Protein AF-A0A2S1P866-F1 (afdb_monomer)

Sequence (127 aa):
LERNGVFAKYNVKILGTPIESIIQTEDRKIFADRISEINEKVAPSAAVYSVQEALEAAEKLGYPVMTRAAFSLGGLGSGFANTKEELKMLAQQALAHSSQLIIDKSLQGWKEVEYEVVRDAYDNCIT

Solvent-accessible surface area (backbone atoms only — not comparable to full-atom values): 7624 Å² total; per-residue (Å²): 94,69,95,74,46,45,35,71,76,69,72,55,80,89,75,81,83,51,69,65,58,52,51,37,66,69,38,66,67,51,29,51,53,58,39,46,74,76,74,47,86,72,76,63,64,44,82,29,74,45,58,66,49,46,54,58,46,41,67,74,62,36,71,44,27,32,37,37,25,51,99,52,73,93,58,54,51,39,50,78,18,75,46,71,68,52,39,48,55,48,40,54,58,16,55,74,79,20,83,35,38,36,43,31,45,52,66,84,90,60,88,86,86,86,81,70,74,52,72,55,100,83,72,50,74,53,110

pLDDT: mean 91.46, std 6.92, range [66.38, 97.88]

Organism: NCBI:txid2174973

Foldseek 3Di:
DVVVCVCVVVVNDDPDDDPVVVCCCQDPVSVQVVCVVVPHDDFDKDKDQDLVVQLVRCVVLDDFKWKAARPDPDQQLIDTDRDSVRSSVSRVRSNVPHRIMMIGRDPPPDDDDDDDWDADPVGDIDD

InterPro domains:
  IPR005479 Carbamoyl phosphate synthase, ATP-binding domain [PF02786] (27-127)
  IPR005483 Carbamoyl phosphate synthase, CPSase domain [PR00098] (67-79)
  IPR005483 Carbamoyl phosphate synthase, CPSase domain [PR00098] (101-120)
  IPR011761 ATP-grasp fold [PS50975] (32-120)

Secondary structure (DSSP, 8-state):
-GGGTHHHHTTPPP-SS-HHHHHHHHSHHHHHHHHHHTT-----EEEESSHHHHHHHHHHH-SSEEEEETT-STTTT-EEESSHHHHHHHHHHHHTT-S-EEEEE--TTSPP-----EE-TTS-EE-

Nearest PDB structures (foldseek):
  5dou-assembly1_A  TM=9.520E-01  e=8.733E-13  Homo sapiens
  5dou-assembly2_C  TM=9.499E-01  e=2.432E-12  Homo sapiens
  5dou-assembly2_D  TM=9.516E-01  e=4.614E-12  Homo sapiens
  5dou-assembly1_B  TM=9.499E-01  e=5.244E-12  Homo sapiens
  8evy-assembly1_B  TM=8.080E-01  e=7.311E-06  Pseudomonas aeruginosa PAO1

Radius of gyration: 17.53 Å; Cα contacts (8 Å, |Δi|>4): 173; chains: 1; bounding box: 38×34×48 Å

Structure (mmCIF, N/CA/C/O backbone):
data_AF-A0A2S1P866-F1
#
_entry.id   AF-A0A2S1P866-F1
#
loop_
_atom_site.group_PDB
_atom_site.id
_atom_site.type_symbol
_atom_site.label_atom_id
_atom_site.label_alt_id
_atom_site.label_comp_id
_atom_site.label_asym_id
_atom_site.label_entity_id
_atom_site.label_seq_id
_atom_site.pdbx_PDB_ins_code
_atom_site.Cartn_x
_atom_site.Cartn_y
_atom_site.Cartn_z
_atom_site.occupancy
_atom_site.B_iso_or_equiv
_atom_site.auth_seq_id
_atom_site.auth_comp_id
_atom_site.auth_asym_id
_atom_site.auth_atom_id
_atom_site.pdbx_PDB_model_num
ATOM 1 N N . LEU A 1 1 ? 2.331 11.074 -18.251 1.00 86.25 1 LEU A N 1
ATOM 2 C CA . LEU A 1 1 ? 3.049 10.924 -19.540 1.00 86.25 1 LEU A CA 1
ATOM 3 C C . LEU A 1 1 ? 2.618 9.652 -20.253 1.00 86.25 1 LEU A C 1
ATOM 5 O O . LEU A 1 1 ? 2.048 9.771 -21.330 1.00 86.25 1 LEU A O 1
ATOM 9 N N . GLU A 1 2 ? 2.776 8.484 -19.622 1.00 90.44 2 GLU A N 1
ATOM 10 C CA . GLU A 1 2 ? 2.322 7.200 -20.185 1.00 90.44 2 GLU A CA 1
ATOM 11 C C . GLU A 1 2 ? 0.827 7.175 -20.523 1.00 90.44 2 GLU A C 1
ATOM 13 O O . GLU A 1 2 ? 0.467 6.966 -21.673 1.00 90.44 2 GLU A O 1
ATOM 18 N N . ARG A 1 3 ? -0.047 7.525 -19.565 1.00 88.69 3 ARG A N 1
ATOM 19 C CA . ARG A 1 3 ? -1.508 7.600 -19.785 1.00 88.69 3 ARG A CA 1
ATOM 20 C C . ARG A 1 3 ? -1.919 8.515 -20.946 1.00 88.69 3 ARG A C 1
ATOM 22 O O . ARG A 1 3 ? -2.964 8.310 -21.544 1.00 88.69 3 ARG A O 1
ATOM 29 N N . ASN A 1 4 ? -1.091 9.510 -21.268 1.00 94.12 4 ASN A N 1
ATOM 30 C CA . ASN A 1 4 ? -1.342 10.460 -22.353 1.00 94.12 4 ASN A CA 1
ATOM 31 C C . ASN A 1 4 ? -0.665 10.033 -23.673 1.00 94.12 4 ASN A C 1
ATOM 33 O O . ASN A 1 4 ? -0.601 10.831 -24.606 1.00 94.12 4 ASN A O 1
ATOM 37 N N . GLY A 1 5 ? -0.088 8.827 -23.740 1.00 93.25 5 GLY A N 1
ATOM 38 C CA . GLY A 1 5 ? 0.605 8.287 -24.914 1.00 93.25 5 GLY A CA 1
ATOM 39 C C . GLY A 1 5 ? 1.892 9.026 -25.292 1.00 93.25 5 GLY A C 1
ATOM 40 O O . GLY A 1 5 ? 2.398 8.863 -26.400 1.00 93.25 5 GLY A O 1
ATOM 41 N N . VAL A 1 6 ? 2.427 9.869 -24.401 1.00 96.69 6 VAL A N 1
ATOM 42 C CA . VAL A 1 6 ? 3.540 10.773 -24.731 1.00 96.69 6 VAL A CA 1
ATOM 43 C C . VAL A 1 6 ? 4.821 9.989 -25.008 1.00 96.69 6 VAL A C 1
ATOM 45 O O . VAL A 1 6 ? 5.516 10.293 -25.972 1.00 96.69 6 VAL A O 1
ATOM 48 N N . PHE A 1 7 ? 5.126 8.957 -24.217 1.00 94.94 7 PHE A N 1
ATOM 49 C CA . PHE A 1 7 ? 6.347 8.172 -24.414 1.00 94.94 7 PHE A CA 1
ATOM 50 C C . PHE A 1 7 ? 6.350 7.447 -25.762 1.00 94.94 7 PHE A C 1
ATOM 52 O O . PHE A 1 7 ? 7.322 7.564 -26.506 1.00 94.94 7 PHE A O 1
ATOM 59 N N . ALA A 1 8 ? 5.230 6.820 -26.135 1.00 94.00 8 ALA A N 1
ATOM 60 C CA . ALA A 1 8 ? 5.061 6.209 -27.451 1.00 94.00 8 ALA A CA 1
ATOM 61 C C . ALA A 1 8 ? 5.171 7.244 -28.585 1.00 94.00 8 ALA A C 1
ATOM 63 O O . ALA A 1 8 ? 5.900 7.029 -29.551 1.00 94.00 8 ALA A O 1
ATOM 64 N N . LYS A 1 9 ? 4.510 8.402 -28.443 1.00 97.12 9 LYS A N 1
ATOM 65 C CA . LYS A 1 9 ? 4.530 9.482 -29.443 1.00 97.12 9 LYS A CA 1
ATOM 66 C C . LYS A 1 9 ? 5.943 9.989 -29.754 1.00 97.12 9 LYS A C 1
ATOM 68 O O . LYS A 1 9 ? 6.223 10.318 -30.902 1.00 97.12 9 LYS A O 1
ATOM 73 N N . TYR A 1 10 ? 6.807 10.081 -28.744 1.00 97.31 10 TYR A N 1
ATOM 74 C CA . TYR A 1 10 ? 8.175 10.592 -28.887 1.00 97.31 10 TYR A CA 1
ATOM 75 C C . TYR A 1 10 ? 9.243 9.488 -28.909 1.00 97.31 10 TYR A C 1
ATOM 77 O O . TYR A 1 10 ? 10.429 9.796 -28.829 1.00 97.31 10 TYR A O 1
ATOM 85 N N . ASN A 1 11 ? 8.839 8.218 -29.029 1.00 95.56 11 ASN A N 1
ATOM 86 C CA . ASN A 1 11 ? 9.730 7.054 -29.021 1.00 95.56 11 ASN A CA 1
ATOM 87 C C . ASN A 1 11 ? 10.703 7.039 -27.822 1.00 95.56 11 ASN A C 1
ATOM 89 O O . ASN A 1 11 ? 11.891 6.739 -27.950 1.00 95.56 11 ASN A O 1
ATOM 93 N N . VAL A 1 12 ? 10.198 7.406 -26.643 1.00 96.94 12 VAL A N 1
ATOM 94 C CA . VAL A 1 12 ? 10.965 7.429 -25.395 1.00 96.94 12 VAL A CA 1
ATOM 95 C C . VAL A 1 12 ? 10.837 6.076 -24.714 1.00 96.94 12 VAL A C 1
ATOM 97 O O . VAL A 1 12 ? 9.736 5.642 -24.377 1.00 96.94 12 VAL A O 1
ATOM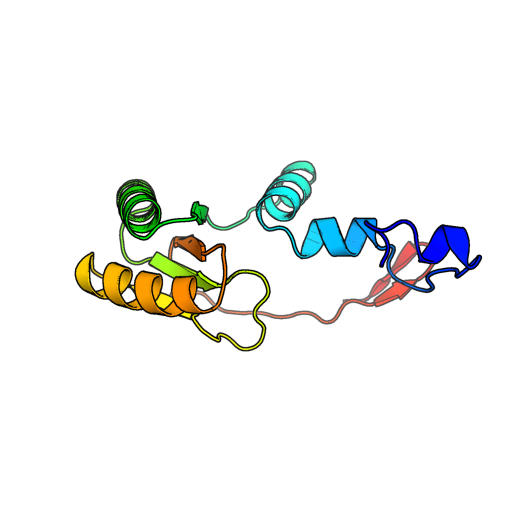 100 N N . LYS A 1 13 ? 11.975 5.423 -24.473 1.00 94.31 13 LYS A N 1
ATOM 101 C CA . LYS A 1 13 ? 12.035 4.160 -23.737 1.00 94.31 13 LYS A CA 1
ATOM 102 C C . LYS A 1 13 ? 12.256 4.415 -22.248 1.00 94.31 13 LYS A C 1
ATOM 104 O O . LYS A 1 13 ? 13.152 5.167 -21.872 1.00 94.31 13 LYS A O 1
ATOM 109 N N . ILE A 1 14 ? 11.475 3.739 -21.411 1.00 93.69 14 ILE A N 1
ATOM 110 C CA . ILE A 1 14 ? 11.692 3.698 -19.962 1.00 93.69 14 ILE A CA 1
ATOM 111 C C . ILE A 1 14 ? 12.769 2.660 -19.649 1.00 93.69 14 ILE A C 1
ATOM 113 O O . ILE A 1 14 ? 12.732 1.543 -20.169 1.00 93.69 14 ILE A O 1
ATOM 117 N N . LEU A 1 15 ? 13.739 3.047 -18.823 1.00 95.50 15 LEU A N 1
ATOM 118 C CA . LEU A 1 15 ? 14.812 2.181 -18.338 1.00 95.50 15 LEU A CA 1
ATOM 119 C C . LEU A 1 15 ? 14.590 1.881 -16.852 1.00 95.50 15 LEU A C 1
ATOM 121 O O . LEU A 1 15 ? 14.111 2.743 -16.119 1.00 95.50 15 LEU A O 1
ATOM 125 N N . GLY A 1 16 ? 14.964 0.678 -16.415 1.00 94.94 16 GLY A N 1
ATOM 126 C CA . GLY A 1 16 ? 14.747 0.216 -15.043 1.00 94.94 16 GLY A CA 1
ATOM 127 C C . GLY A 1 16 ? 13.355 -0.383 -14.841 1.00 94.94 16 GLY A C 1
ATOM 128 O O . GLY A 1 16 ? 12.858 -1.104 -15.708 1.00 94.94 16 GLY A O 1
ATOM 129 N N . THR A 1 17 ? 12.742 -0.102 -13.690 1.00 95.06 17 THR A N 1
ATOM 130 C CA . THR A 1 17 ? 11.433 -0.641 -13.302 1.00 95.06 17 THR A CA 1
ATOM 131 C C . THR A 1 17 ? 10.340 -0.224 -14.299 1.00 95.06 17 THR A C 1
ATOM 133 O O . THR A 1 17 ? 10.155 0.974 -14.534 1.00 95.06 17 THR A O 1
ATOM 136 N N . PRO A 1 18 ? 9.591 -1.176 -14.891 1.00 94.06 18 PRO A N 1
ATOM 137 C CA . PRO A 1 18 ? 8.502 -0.861 -15.810 1.00 94.06 18 PRO A CA 1
ATOM 138 C C . PRO A 1 18 ? 7.418 0.010 -15.162 1.00 94.06 18 PRO A C 1
ATOM 140 O O . PRO A 1 18 ? 7.117 -0.135 -13.978 1.00 94.06 18 PRO A O 1
ATOM 143 N N . ILE A 1 19 ? 6.761 0.864 -15.958 1.00 92.75 19 ILE A N 1
ATOM 144 C CA . ILE A 1 19 ? 5.655 1.716 -15.477 1.00 92.75 19 ILE A CA 1
ATOM 145 C C . ILE A 1 19 ? 4.531 0.878 -14.865 1.00 92.75 19 ILE A C 1
ATOM 147 O O . ILE A 1 19 ? 3.935 1.284 -13.873 1.00 92.75 19 ILE A O 1
ATOM 151 N N . GLU A 1 20 ? 4.252 -0.294 -15.433 1.00 92.00 20 GLU A N 1
ATOM 152 C CA . GLU A 1 20 ? 3.256 -1.205 -14.879 1.00 92.00 20 GLU A CA 1
ATOM 153 C C . GLU A 1 20 ? 3.612 -1.628 -13.450 1.00 92.00 20 GLU A C 1
ATOM 155 O O . GLU A 1 20 ? 2.758 -1.546 -12.574 1.00 92.00 20 GLU A O 1
ATOM 160 N N . SER A 1 21 ? 4.867 -2.004 -13.188 1.00 93.56 21 SER A N 1
ATOM 161 C CA . SER A 1 21 ? 5.323 -2.358 -11.841 1.00 93.56 21 SER A CA 1
ATOM 162 C C . SER A 1 21 ? 5.187 -1.182 -10.875 1.00 93.56 21 SER A C 1
ATOM 164 O O . SER A 1 21 ? 4.716 -1.378 -9.763 1.00 93.56 21 SER A O 1
ATOM 166 N N . ILE A 1 22 ? 5.499 0.042 -11.317 1.00 90.81 22 ILE A N 1
ATOM 167 C CA . ILE A 1 22 ? 5.288 1.261 -10.517 1.00 90.81 22 ILE A CA 1
ATOM 168 C C . ILE A 1 22 ? 3.800 1.432 -10.170 1.00 90.81 22 ILE A C 1
ATOM 170 O O . ILE A 1 22 ? 3.453 1.696 -9.025 1.00 90.81 22 ILE A O 1
ATOM 174 N N . ILE A 1 23 ? 2.896 1.255 -11.139 1.00 87.94 23 ILE A N 1
ATOM 175 C CA . ILE A 1 23 ? 1.447 1.344 -10.896 1.00 87.94 23 ILE A CA 1
ATOM 176 C C . ILE A 1 23 ? 0.996 0.264 -9.907 1.00 87.94 23 ILE A C 1
ATOM 178 O O . ILE A 1 23 ? 0.211 0.555 -9.008 1.00 87.94 23 ILE A O 1
ATOM 182 N N . GLN A 1 24 ? 1.498 -0.963 -10.063 1.00 89.69 24 GLN A N 1
ATOM 183 C CA . GLN A 1 24 ? 1.161 -2.088 -9.194 1.00 89.69 24 GLN A CA 1
ATOM 184 C C . GLN A 1 24 ? 1.626 -1.882 -7.746 1.00 89.69 24 GLN A C 1
ATOM 186 O O . GLN A 1 24 ? 0.978 -2.397 -6.841 1.00 89.69 24 GLN A O 1
ATOM 191 N N . THR A 1 25 ? 2.710 -1.136 -7.508 1.00 88.31 25 THR A N 1
ATOM 192 C CA . THR A 1 25 ? 3.207 -0.848 -6.151 1.00 88.31 25 THR A CA 1
ATOM 193 C C . THR A 1 25 ? 2.590 0.403 -5.523 1.00 88.31 25 THR A C 1
ATOM 195 O O . THR A 1 25 ? 2.397 0.443 -4.306 1.00 88.31 25 THR A O 1
ATOM 198 N N . GLU A 1 26 ? 2.270 1.419 -6.329 1.00 82.06 26 GLU A N 1
ATOM 199 C CA . GLU A 1 26 ? 1.708 2.693 -5.856 1.00 82.06 26 GLU A CA 1
ATOM 200 C C . GLU A 1 26 ? 0.190 2.625 -5.611 1.00 82.06 26 GLU A C 1
ATOM 202 O O . GLU A 1 26 ? -0.317 3.240 -4.670 1.00 82.06 26 GLU A O 1
ATOM 207 N N . ASP A 1 27 ? -0.560 1.863 -6.418 1.00 81.44 27 ASP A N 1
ATOM 208 C CA . ASP A 1 27 ? -1.990 1.646 -6.181 1.00 81.44 27 ASP A CA 1
ATOM 209 C C . ASP A 1 27 ? -2.194 0.580 -5.100 1.00 81.44 27 ASP A C 1
ATOM 211 O O . ASP A 1 27 ? -1.853 -0.589 -5.274 1.00 81.44 27 ASP A O 1
ATOM 215 N N . ARG A 1 28 ? -2.785 0.968 -3.966 1.00 79.00 28 ARG A N 1
ATOM 216 C CA . ARG A 1 28 ? -2.922 0.068 -2.815 1.00 79.00 28 ARG A CA 1
ATOM 217 C C . ARG A 1 28 ? -3.837 -1.125 -3.047 1.00 79.00 28 ARG A C 1
ATOM 219 O O . ARG A 1 28 ? -3.601 -2.160 -2.428 1.00 79.00 28 ARG A O 1
ATOM 226 N N . LYS A 1 29 ? -4.849 -1.002 -3.908 1.00 82.25 29 LYS A N 1
ATOM 227 C CA . LYS A 1 29 ? -5.718 -2.135 -4.224 1.00 82.25 29 LYS A CA 1
ATOM 228 C C . LYS A 1 29 ? -4.949 -3.143 -5.068 1.00 82.25 29 LYS A C 1
ATOM 230 O O . LYS A 1 29 ? -4.894 -4.311 -4.706 1.00 82.25 29 LYS A O 1
ATOM 235 N N . ILE A 1 30 ? -4.292 -2.667 -6.128 1.00 87.56 30 ILE A N 1
ATOM 236 C CA . ILE A 1 30 ? -3.486 -3.531 -7.000 1.00 87.56 30 ILE A CA 1
ATOM 237 C C . ILE A 1 30 ? -2.346 -4.174 -6.204 1.00 87.56 30 ILE A C 1
ATOM 239 O O . ILE A 1 30 ? -2.103 -5.368 -6.345 1.00 87.56 30 ILE A O 1
ATOM 243 N N . PHE A 1 31 ? -1.692 -3.419 -5.321 1.00 87.81 31 PHE A N 1
ATOM 244 C CA . PHE A 1 31 ? -0.649 -3.940 -4.445 1.00 87.81 31 PHE A CA 1
ATOM 245 C C . PHE A 1 31 ? -1.167 -5.068 -3.546 1.00 87.81 31 PHE A C 1
ATOM 247 O O . PHE A 1 31 ? -0.569 -6.139 -3.505 1.00 87.81 31 PHE A O 1
ATOM 254 N N . ALA A 1 32 ? -2.290 -4.856 -2.852 1.00 88.00 32 ALA A N 1
ATOM 255 C CA . ALA A 1 32 ? -2.893 -5.878 -1.999 1.00 88.00 32 A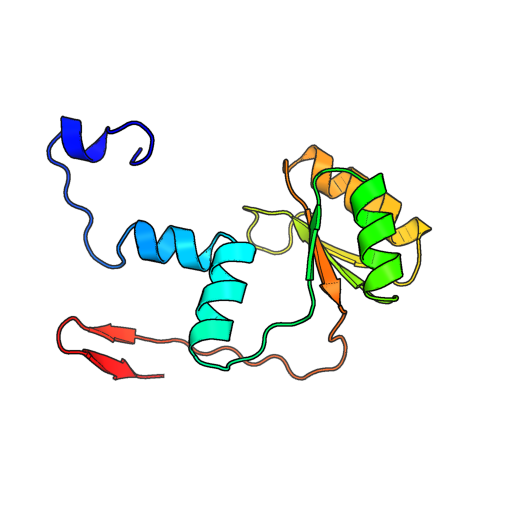LA A CA 1
ATOM 256 C C . ALA A 1 32 ? -3.251 -7.147 -2.790 1.00 88.00 32 ALA A C 1
ATOM 258 O O . ALA A 1 32 ? -2.962 -8.252 -2.328 1.00 88.00 32 ALA A O 1
ATOM 259 N N . ASP A 1 33 ? -3.805 -6.987 -3.996 1.00 90.75 33 ASP A N 1
ATOM 260 C CA . ASP A 1 33 ? -4.138 -8.101 -4.885 1.00 90.75 33 ASP A CA 1
ATOM 261 C C . ASP A 1 33 ? -2.865 -8.874 -5.299 1.00 90.75 33 ASP A C 1
ATOM 263 O O . ASP A 1 33 ? -2.815 -10.096 -5.159 1.00 90.75 33 ASP A O 1
ATOM 267 N N . ARG A 1 34 ? -1.789 -8.176 -5.702 1.00 93.44 34 ARG A N 1
ATOM 268 C CA . ARG A 1 34 ? -0.491 -8.784 -6.073 1.00 93.44 34 ARG A CA 1
ATOM 269 C C . ARG A 1 34 ? 0.188 -9.520 -4.921 1.00 93.44 34 ARG A C 1
ATOM 271 O O . ARG A 1 34 ? 0.756 -10.587 -5.124 1.00 93.44 34 ARG A O 1
ATOM 278 N N . ILE A 1 35 ? 0.127 -8.972 -3.711 1.00 94.38 35 ILE A N 1
ATOM 279 C CA . ILE A 1 35 ? 0.655 -9.629 -2.511 1.00 94.38 35 ILE A CA 1
ATOM 280 C C . ILE A 1 35 ? -0.167 -10.886 -2.178 1.00 94.38 35 ILE A C 1
ATOM 282 O O . ILE A 1 35 ? 0.395 -11.925 -1.829 1.00 94.38 35 ILE A O 1
ATOM 286 N N . SER A 1 36 ? -1.489 -10.841 -2.370 1.00 92.25 36 SER A N 1
ATOM 287 C CA . SER A 1 36 ? -2.345 -12.014 -2.176 1.00 92.25 36 SER A CA 1
ATOM 288 C C . SER A 1 36 ? -2.077 -13.125 -3.197 1.00 92.25 36 SER A C 1
ATOM 290 O O . SER A 1 36 ? -2.217 -14.294 -2.842 1.00 92.25 36 SER A O 1
ATOM 292 N N . GLU A 1 37 ? -1.689 -12.801 -4.437 1.00 95.88 37 GLU A N 1
ATOM 293 C CA . GLU A 1 37 ? -1.340 -13.796 -5.471 1.00 95.88 37 GLU A CA 1
ATOM 294 C C . GLU A 1 37 ? -0.178 -14.706 -5.036 1.00 95.88 37 GLU A C 1
ATOM 296 O O . GLU A 1 37 ? -0.129 -15.874 -5.422 1.00 95.88 37 GLU A O 1
ATOM 301 N N . ILE A 1 38 ? 0.726 -14.197 -4.193 1.00 96.06 38 ILE A N 1
ATOM 302 C CA . ILE A 1 38 ? 1.861 -14.950 -3.638 1.00 96.06 38 ILE A CA 1
ATOM 303 C C . ILE A 1 38 ? 1.599 -15.493 -2.221 1.00 96.06 38 ILE A C 1
ATOM 305 O O . ILE A 1 38 ? 2.510 -16.025 -1.595 1.00 96.06 38 ILE A O 1
ATOM 309 N N . ASN A 1 39 ? 0.353 -15.427 -1.735 1.00 95.25 39 ASN A N 1
ATOM 310 C CA . ASN A 1 39 ? -0.076 -15.840 -0.389 1.00 95.25 39 ASN A CA 1
ATOM 311 C C . ASN A 1 39 ? 0.556 -15.047 0.768 1.00 95.25 39 ASN A C 1
ATOM 313 O O . ASN A 1 39 ? 0.562 -15.515 1.911 1.00 95.25 39 ASN A O 1
ATOM 317 N N . GLU A 1 40 ? 1.051 -13.843 0.491 1.00 95.44 40 GLU A N 1
ATOM 318 C CA . GLU A 1 40 ? 1.542 -12.931 1.516 1.00 95.44 40 GLU A CA 1
ATOM 319 C C . GLU A 1 40 ? 0.408 -12.067 2.075 1.00 95.44 40 GLU A C 1
ATOM 321 O O . GLU A 1 40 ? -0.687 -11.969 1.511 1.00 95.44 40 GLU A O 1
ATOM 326 N N . LYS A 1 41 ? 0.642 -11.465 3.244 1.00 91.31 41 LYS A N 1
ATOM 327 C CA . LYS A 1 41 ? -0.406 -10.764 3.996 1.00 91.31 41 LYS A CA 1
ATOM 328 C C . LYS A 1 41 ? -0.166 -9.265 4.026 1.00 91.31 41 LYS A C 1
ATOM 330 O O . LYS A 1 41 ? 0.901 -8.800 4.410 1.00 91.31 41 LYS A O 1
ATOM 335 N N . VAL A 1 42 ? -1.221 -8.514 3.731 1.00 91.69 42 VAL A N 1
ATOM 336 C CA . VAL A 1 42 ? -1.302 -7.078 4.008 1.00 91.69 42 VAL A CA 1
ATOM 337 C C . VAL A 1 42 ? -2.246 -6.817 5.176 1.00 91.69 42 VAL A C 1
ATOM 339 O O . VAL A 1 42 ? -3.163 -7.600 5.442 1.00 91.69 42 VAL A O 1
ATOM 342 N N . ALA A 1 43 ? -2.035 -5.704 5.878 1.00 89.75 43 ALA A N 1
ATOM 343 C CA . ALA A 1 43 ? -2.991 -5.241 6.873 1.00 89.75 43 ALA A CA 1
ATOM 344 C C . ALA A 1 43 ? -4.366 -5.012 6.211 1.00 89.75 43 ALA A C 1
ATOM 346 O O . ALA A 1 43 ? -4.422 -4.459 5.105 1.00 89.75 43 ALA A O 1
ATOM 347 N N . PRO A 1 44 ? -5.477 -5.397 6.866 1.00 91.19 44 PRO A N 1
ATOM 348 C CA . PRO A 1 44 ? -6.809 -5.054 6.389 1.00 91.19 44 PRO A CA 1
ATOM 349 C C . PRO A 1 44 ? -6.927 -3.543 6.198 1.00 91.19 44 PRO A C 1
ATOM 351 O O . PRO A 1 44 ? -6.613 -2.772 7.109 1.00 91.19 44 PRO A O 1
ATOM 354 N N . SER A 1 45 ? -7.368 -3.131 5.014 1.00 91.50 45 SER A N 1
ATOM 355 C CA . SER A 1 45 ? -7.419 -1.726 4.631 1.00 91.50 45 SER A CA 1
ATOM 356 C C . SER A 1 45 ? -8.582 -1.425 3.692 1.00 91.50 45 SER A C 1
ATOM 358 O O . SER A 1 45 ? -9.178 -2.327 3.099 1.00 91.50 45 SER A O 1
ATOM 360 N N . ALA A 1 46 ? -8.927 -0.146 3.576 1.00 91.38 46 ALA A N 1
ATOM 361 C CA . ALA A 1 46 ? -9.945 0.353 2.666 1.00 91.38 46 ALA A CA 1
ATOM 362 C C . ALA A 1 46 ? -9.495 1.669 2.023 1.00 91.38 46 ALA A C 1
ATOM 364 O O . ALA A 1 46 ? -9.024 2.576 2.710 1.00 91.38 46 ALA A O 1
ATOM 365 N N . ALA A 1 47 ? -9.681 1.780 0.708 1.00 90.62 47 ALA A N 1
ATOM 366 C CA . ALA A 1 47 ? -9.578 3.046 -0.004 1.00 90.62 47 ALA A CA 1
ATOM 367 C C . ALA A 1 47 ? -10.927 3.769 0.044 1.00 90.62 47 ALA A C 1
ATOM 369 O O . ALA A 1 47 ? -11.954 3.178 -0.292 1.00 90.62 47 ALA A O 1
ATOM 370 N N . VAL A 1 48 ? -10.912 5.033 0.457 1.00 93.06 48 VAL A N 1
ATOM 371 C CA . VAL A 1 48 ? -12.105 5.862 0.645 1.00 93.06 48 VAL A CA 1
ATOM 372 C C . VAL A 1 48 ? -11.915 7.234 0.004 1.00 93.06 48 VAL A C 1
ATOM 374 O O . VAL A 1 48 ? -10.794 7.738 -0.108 1.00 93.06 48 VAL A O 1
ATOM 377 N N . TYR A 1 49 ? -13.021 7.843 -0.412 1.00 94.00 49 TYR A N 1
ATOM 378 C CA . TYR A 1 49 ? -13.043 9.096 -1.176 1.00 94.00 49 TYR A CA 1
ATOM 379 C C . TYR A 1 49 ? -13.837 10.204 -0.480 1.00 94.00 49 TYR A C 1
ATOM 381 O O . TYR A 1 49 ? -13.906 11.335 -0.959 1.00 94.00 49 TYR A O 1
ATOM 389 N N . SER A 1 50 ? -14.435 9.899 0.668 1.00 95.62 50 SER A N 1
ATOM 390 C CA . SER A 1 50 ? -15.167 10.862 1.476 1.00 95.62 50 SER A CA 1
ATOM 391 C C . SER A 1 50 ? -14.942 10.613 2.962 1.00 95.62 50 SER A C 1
ATOM 393 O O . SER A 1 50 ? -14.596 9.514 3.398 1.00 95.62 50 SER A O 1
ATOM 395 N N . VAL A 1 51 ? -15.174 11.650 3.768 1.00 95.62 51 VAL A N 1
ATOM 396 C CA . VAL A 1 51 ? -15.128 11.538 5.233 1.00 95.62 51 VAL A CA 1
ATOM 397 C C . VAL A 1 51 ? -16.123 10.484 5.723 1.00 95.62 51 VAL A C 1
ATOM 399 O O . VAL A 1 51 ? -15.816 9.735 6.640 1.00 95.62 51 VAL A O 1
ATOM 402 N N . GLN A 1 52 ? -17.300 10.400 5.101 1.00 97.31 52 GLN A N 1
ATOM 403 C CA . GLN A 1 52 ? -18.324 9.428 5.478 1.00 97.31 52 GLN A CA 1
ATOM 404 C C . GLN A 1 52 ? -17.853 7.989 5.221 1.00 97.31 52 GLN A C 1
ATOM 406 O O . GLN A 1 52 ? -17.929 7.157 6.122 1.00 97.31 52 GLN A O 1
ATOM 411 N N . GLU A 1 53 ? -17.285 7.721 4.042 1.00 97.19 53 GLU A N 1
ATOM 412 C CA . GLU A 1 53 ? -16.703 6.412 3.724 1.00 97.19 53 GLU A CA 1
ATOM 413 C C . GLU A 1 53 ? -15.560 6.043 4.677 1.00 97.19 53 GLU A C 1
ATOM 415 O O . GLU A 1 53 ? -15.453 4.888 5.082 1.00 97.19 53 GLU A O 1
ATOM 420 N N . ALA A 1 54 ? -14.732 7.014 5.082 1.00 95.88 54 ALA A N 1
ATOM 421 C CA . ALA A 1 54 ? -13.665 6.785 6.056 1.00 95.88 54 ALA A CA 1
ATOM 422 C C . ALA A 1 54 ? -14.212 6.284 7.398 1.00 95.88 54 ALA A C 1
ATOM 424 O O . ALA A 1 54 ? -13.689 5.322 7.963 1.00 95.88 54 ALA A O 1
ATOM 425 N N . LEU A 1 55 ? -15.288 6.904 7.891 1.00 97.31 55 LEU A N 1
ATOM 426 C CA . LEU A 1 55 ? -15.940 6.492 9.133 1.00 97.31 55 LEU A CA 1
ATOM 427 C C . LEU A 1 55 ? -16.546 5.087 9.004 1.00 97.31 55 LEU A C 1
ATOM 429 O O . LEU A 1 55 ? -16.354 4.257 9.885 1.00 97.31 55 LEU A O 1
ATOM 433 N N . GLU A 1 56 ? -17.221 4.790 7.893 1.00 97.50 56 GLU A N 1
ATOM 434 C CA . GLU A 1 56 ? -17.798 3.463 7.635 1.00 97.50 56 GLU A CA 1
ATOM 435 C C . GLU A 1 56 ? -16.735 2.366 7.501 1.00 97.50 56 GLU A C 1
ATOM 437 O O . GLU A 1 56 ? -16.936 1.239 7.960 1.00 97.50 56 GLU A O 1
ATOM 442 N N . ALA A 1 57 ? -15.590 2.680 6.893 1.00 96.19 57 ALA A N 1
ATOM 443 C CA . ALA A 1 57 ? -14.451 1.774 6.827 1.00 96.19 57 ALA A CA 1
ATOM 444 C C . ALA A 1 57 ? -13.879 1.489 8.222 1.00 96.19 57 ALA A C 1
ATOM 446 O O . ALA A 1 57 ? -13.608 0.334 8.551 1.00 96.19 57 ALA A O 1
ATOM 447 N N . ALA A 1 58 ? -13.740 2.516 9.063 1.00 96.62 58 ALA A N 1
ATOM 448 C CA . ALA A 1 58 ? -13.224 2.355 10.416 1.00 96.62 58 ALA A CA 1
ATOM 449 C C . ALA A 1 58 ? -14.166 1.564 11.336 1.00 96.62 58 ALA A C 1
ATOM 451 O O . ALA A 1 58 ? -13.677 0.798 12.160 1.00 96.62 58 ALA A O 1
ATOM 452 N N . GLU A 1 59 ? -15.486 1.658 11.158 1.00 95.81 59 GLU A N 1
ATOM 453 C CA . GLU A 1 59 ? -16.450 0.795 11.864 1.00 95.81 59 GLU A CA 1
ATOM 454 C C . GLU A 1 59 ? -16.249 -0.689 11.512 1.00 95.81 59 GLU A C 1
ATOM 456 O O . GLU A 1 59 ? -16.323 -1.558 12.379 1.00 95.81 59 GLU A O 1
ATOM 461 N N . LYS A 1 60 ? -15.930 -0.998 10.246 1.00 95.75 60 LYS A N 1
ATOM 462 C CA . LYS A 1 60 ? -15.663 -2.377 9.796 1.00 95.75 60 LYS A CA 1
ATOM 463 C C . LYS A 1 60 ? -14.306 -2.903 10.266 1.00 95.75 60 LYS A C 1
ATOM 465 O O . LYS A 1 60 ? -14.192 -4.071 10.623 1.00 95.75 60 LYS A O 1
ATOM 470 N N . LEU A 1 61 ? -13.272 -2.061 10.238 1.00 94.75 61 LEU A N 1
ATOM 471 C CA . LEU A 1 61 ? -11.907 -2.424 10.644 1.00 94.75 61 LEU A CA 1
ATOM 472 C C . LEU A 1 61 ? -11.735 -2.427 12.177 1.00 94.75 61 LEU A C 1
ATOM 474 O O . LEU A 1 61 ? -10.895 -3.146 12.730 1.00 94.75 61 LEU A O 1
ATOM 478 N N . GLY A 1 62 ? -12.539 -1.626 12.873 1.00 95.50 62 GLY A N 1
ATOM 479 C CA . GLY A 1 62 ? -12.443 -1.346 14.297 1.00 95.50 62 GLY A CA 1
ATOM 480 C C . GLY A 1 62 ? -11.265 -0.429 14.635 1.00 95.50 62 GLY A C 1
ATOM 481 O O . GLY A 1 62 ? -10.156 -0.579 14.116 1.00 95.50 62 GLY A O 1
ATOM 482 N N . TYR A 1 63 ? -11.471 0.47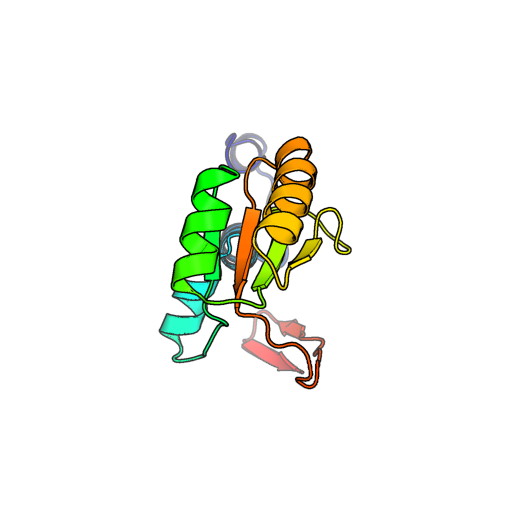8 15.583 1.00 95.12 63 TYR A N 1
ATOM 483 C CA . TYR A 1 63 ? -10.413 1.336 16.115 1.00 95.12 63 TYR A CA 1
ATOM 484 C C . TYR A 1 63 ? -9.377 0.547 16.953 1.00 95.12 63 TYR A C 1
ATOM 486 O O . TYR A 1 63 ? -9.701 -0.528 17.471 1.00 95.12 63 TYR A O 1
ATOM 494 N N . PRO A 1 64 ? -8.130 1.041 17.088 1.00 95.88 64 PRO A N 1
ATOM 495 C CA . PRO A 1 64 ? -7.571 2.186 16.369 1.00 95.88 64 PRO A CA 1
ATOM 496 C C . PRO A 1 64 ? -7.286 1.875 14.890 1.00 95.88 64 PRO A C 1
ATOM 498 O O . PRO A 1 64 ? -7.027 0.727 14.514 1.00 95.88 64 PRO A O 1
ATOM 501 N N . VAL A 1 65 ? -7.318 2.916 14.058 1.00 96.69 65 VAL A N 1
ATOM 502 C CA . VAL A 1 65 ? -7.017 2.863 12.618 1.00 96.69 65 VAL A CA 1
ATOM 503 C C . VAL A 1 65 ? -5.899 3.840 12.259 1.00 96.69 65 VAL A C 1
ATOM 505 O O . VAL A 1 65 ? -5.702 4.849 12.936 1.00 96.69 65 VAL A O 1
ATOM 508 N N . MET A 1 66 ? -5.166 3.539 11.192 1.00 94.19 66 MET A N 1
ATOM 509 C CA . MET A 1 66 ? -4.181 4.430 10.582 1.00 94.19 66 MET A CA 1
ATOM 510 C C . MET A 1 66 ? -4.772 5.022 9.305 1.00 94.19 66 MET A C 1
ATOM 512 O O . MET A 1 66 ? -5.362 4.309 8.499 1.00 94.19 66 MET A O 1
ATOM 516 N N . THR A 1 67 ? -4.600 6.322 9.113 1.00 92.31 67 THR A N 1
ATOM 517 C CA . THR A 1 67 ? -4.969 7.026 7.884 1.00 92.31 67 THR A CA 1
ATOM 518 C C . THR A 1 67 ? -3.721 7.385 7.096 1.00 92.31 67 THR A C 1
ATOM 520 O O . THR A 1 67 ? -2.718 7.780 7.688 1.00 92.31 67 THR A O 1
ATOM 523 N N . ARG A 1 68 ? -3.767 7.246 5.769 1.00 89.19 68 ARG A N 1
ATOM 524 C CA . ARG A 1 68 ? -2.688 7.649 4.857 1.00 89.19 68 ARG A CA 1
ATOM 525 C C . ARG A 1 68 ? -3.269 8.278 3.601 1.00 89.19 68 ARG A C 1
ATOM 527 O O . ARG A 1 68 ? -4.077 7.646 2.921 1.00 89.19 68 ARG A O 1
ATOM 534 N N . ALA A 1 69 ? -2.865 9.500 3.274 1.00 84.81 69 ALA A N 1
ATOM 535 C CA . ALA A 1 69 ? -3.253 10.115 2.010 1.00 84.81 69 ALA A CA 1
ATOM 536 C C . ALA A 1 69 ? -2.616 9.354 0.831 1.00 84.81 69 ALA A C 1
ATOM 538 O O . ALA A 1 69 ? -1.465 8.917 0.893 1.00 84.81 69 ALA A O 1
ATOM 539 N N . ALA A 1 70 ? -3.371 9.159 -0.251 1.00 76.88 70 ALA A N 1
ATOM 540 C CA . ALA A 1 70 ? -2.818 8.575 -1.468 1.00 76.88 70 ALA A CA 1
ATOM 541 C C . ALA A 1 70 ? -1.876 9.568 -2.167 1.00 76.88 70 ALA A C 1
ATOM 543 O O . ALA A 1 70 ? -2.090 10.781 -2.091 1.00 76.88 70 ALA A O 1
ATOM 544 N N . PHE A 1 71 ? -0.868 9.049 -2.879 1.00 68.69 71 PHE A N 1
ATOM 545 C CA . PHE A 1 71 ? 0.134 9.824 -3.632 1.00 68.69 71 PHE A CA 1
ATOM 546 C C . PHE A 1 71 ? 0.928 10.850 -2.800 1.00 68.69 71 PHE A C 1
ATOM 548 O O . PHE A 1 71 ? 1.454 11.822 -3.341 1.00 68.69 71 PHE A O 1
ATOM 555 N N . SER A 1 72 ? 1.038 10.636 -1.487 1.00 68.81 72 SER A N 1
ATOM 556 C CA . SER A 1 72 ? 1.871 11.443 -0.591 1.00 68.81 72 SER A CA 1
ATOM 557 C C . SER A 1 72 ? 3.053 10.638 -0.057 1.00 68.81 72 SER A C 1
ATOM 559 O O . SER A 1 72 ? 2.890 9.480 0.326 1.00 68.81 72 SER A O 1
ATOM 561 N N . LEU A 1 73 ? 4.220 11.275 0.030 1.0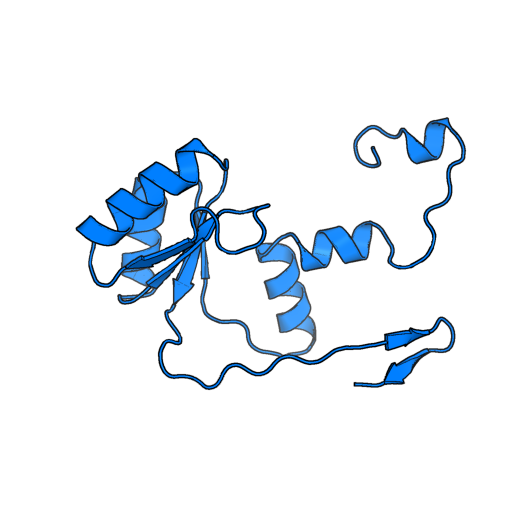0 67.12 73 LEU A N 1
ATOM 562 C CA . LEU A 1 73 ? 5.418 10.739 0.680 1.00 67.12 73 LEU A CA 1
ATOM 563 C C . LEU A 1 73 ? 5.650 11.456 2.021 1.00 67.12 73 LEU A C 1
ATOM 565 O O . LEU A 1 73 ? 5.233 12.601 2.197 1.00 67.12 73 LEU A O 1
ATOM 569 N N . GLY A 1 74 ? 6.311 10.790 2.973 1.00 66.38 74 GLY A N 1
ATOM 570 C CA . GLY A 1 74 ? 6.719 11.403 4.247 1.00 66.38 74 GLY A CA 1
ATOM 571 C C . GLY A 1 74 ? 5.597 11.635 5.269 1.00 66.38 74 GLY A C 1
ATOM 572 O O . GLY A 1 74 ? 5.740 12.480 6.146 1.00 66.38 74 GLY A O 1
ATOM 573 N N . GLY A 1 75 ? 4.473 10.920 5.161 1.00 68.62 75 GLY A N 1
ATOM 574 C CA . GLY A 1 75 ? 3.397 10.966 6.161 1.00 68.62 75 GLY A CA 1
ATOM 575 C C . GLY A 1 75 ? 2.504 12.211 6.108 1.00 68.62 75 GLY A C 1
ATOM 576 O O . GLY A 1 75 ? 1.689 12.416 7.007 1.00 68.62 75 GLY A O 1
ATOM 577 N N . LEU A 1 76 ? 2.607 13.038 5.065 1.00 69.81 76 LEU A N 1
ATOM 578 C CA . LEU A 1 76 ? 1.729 14.195 4.891 1.00 69.81 76 LEU A CA 1
ATOM 579 C C . LEU A 1 76 ? 0.258 13.743 4.808 1.00 69.81 76 LEU A C 1
ATOM 581 O O . LEU A 1 76 ? -0.100 12.934 3.957 1.00 69.81 76 LEU A O 1
ATOM 585 N N . GLY A 1 77 ? -0.595 14.238 5.709 1.00 72.19 77 GLY A N 1
ATOM 586 C CA . GLY A 1 77 ? -2.002 13.819 5.788 1.00 72.19 77 GLY A CA 1
ATOM 587 C C . GLY A 1 77 ? -2.208 12.392 6.311 1.00 72.19 77 GLY A C 1
ATOM 588 O O . GLY A 1 77 ? -3.281 11.826 6.118 1.00 72.19 77 GLY A O 1
ATOM 589 N N . SER A 1 78 ? -1.186 11.803 6.940 1.00 85.69 78 SER A N 1
ATOM 590 C CA . SER A 1 78 ? -1.276 10.507 7.615 1.00 85.69 78 SER A CA 1
ATOM 591 C C . SER A 1 78 ? -1.401 10.687 9.127 1.00 85.69 78 SER A C 1
ATOM 593 O O . SER A 1 78 ? -0.903 11.663 9.687 1.00 85.69 78 SER A O 1
ATOM 595 N N . GLY A 1 79 ? -2.042 9.742 9.808 1.00 90.69 79 GLY A N 1
ATOM 596 C CA . GLY A 1 79 ? -2.187 9.803 11.259 1.00 90.69 79 GLY A CA 1
ATOM 597 C C . GLY A 1 79 ? -3.032 8.679 11.836 1.00 90.69 79 GLY A C 1
ATOM 598 O O . GLY A 1 79 ? -3.839 8.065 11.138 1.00 90.69 79 GLY A O 1
ATOM 599 N N . PHE A 1 80 ? -2.857 8.429 13.130 1.00 94.12 80 PHE A N 1
ATOM 600 C CA . PHE A 1 80 ? -3.644 7.448 13.869 1.00 94.12 80 PHE A CA 1
ATOM 601 C C . PHE A 1 80 ? -4.918 8.076 14.425 1.00 94.12 80 PHE A C 1
ATOM 603 O O . PHE A 1 80 ? -4.885 9.181 14.962 1.00 94.12 80 PHE A O 1
ATOM 610 N N . ALA A 1 81 ? -6.017 7.333 14.348 1.00 96.00 81 ALA A N 1
ATOM 611 C CA . ALA A 1 81 ? -7.267 7.664 15.009 1.00 96.00 81 ALA A CA 1
ATOM 612 C C . ALA A 1 81 ? -7.685 6.520 15.930 1.00 96.00 81 ALA A C 1
ATOM 614 O O . ALA A 1 81 ? -7.825 5.374 15.500 1.00 96.00 81 ALA A O 1
ATOM 615 N N . ASN A 1 82 ? -7.926 6.845 17.193 1.00 95.81 82 ASN A N 1
ATOM 616 C CA . ASN A 1 82 ? -8.501 5.956 18.198 1.00 95.81 82 ASN A CA 1
ATOM 617 C C . ASN A 1 82 ? -10.019 6.125 18.292 1.00 95.81 82 ASN A C 1
ATOM 619 O O . ASN A 1 82 ? -10.708 5.247 18.805 1.00 95.81 82 ASN A O 1
ATOM 623 N N . THR A 1 83 ? -10.533 7.255 17.803 1.00 96.69 83 THR A N 1
ATOM 624 C CA . THR A 1 83 ? -11.946 7.622 17.875 1.00 96.69 83 THR A CA 1
ATOM 625 C C . THR A 1 83 ? -12.473 8.111 16.531 1.00 96.69 83 THR A C 1
ATOM 627 O O . THR A 1 83 ? -11.727 8.453 15.605 1.00 96.69 83 THR A O 1
ATOM 630 N N . LYS A 1 84 ? -13.800 8.166 16.432 1.00 96.94 84 LYS A N 1
ATOM 631 C CA . LYS A 1 84 ? -14.521 8.679 15.268 1.00 96.94 84 LYS A CA 1
ATOM 632 C C . LYS A 1 84 ? -14.219 10.152 15.007 1.00 96.94 84 LYS A C 1
ATOM 634 O O . LYS A 1 84 ? -14.076 10.565 13.858 1.00 96.94 84 LYS A O 1
ATOM 639 N N . GLU A 1 85 ? -14.101 10.937 16.068 1.00 96.69 85 GLU A N 1
ATOM 640 C CA . GLU A 1 85 ? -13.827 12.369 16.034 1.00 96.69 85 GLU A CA 1
ATOM 641 C C . GLU A 1 85 ? -12.412 12.647 15.518 1.00 96.69 85 GLU A C 1
ATOM 643 O O . GLU A 1 85 ? -12.243 13.472 14.618 1.00 96.69 85 GLU A O 1
ATOM 648 N N . GLU A 1 86 ? -11.414 11.911 16.020 1.00 96.19 86 GLU A N 1
ATOM 649 C CA . GLU A 1 86 ? -10.031 11.970 15.528 1.00 96.19 86 GLU A CA 1
ATOM 650 C C . GLU A 1 86 ? -9.961 11.624 14.040 1.00 96.19 86 GLU A C 1
ATOM 652 O O . GLU A 1 86 ? -9.382 12.373 13.249 1.00 96.19 86 GLU A O 1
ATOM 657 N N . LEU A 1 87 ? -10.627 10.536 13.638 1.00 96.69 87 LEU A N 1
ATOM 658 C CA . LEU A 1 87 ? -10.656 10.112 12.243 1.00 96.69 87 LEU A CA 1
ATOM 659 C C . LEU A 1 87 ? -11.289 11.167 11.338 1.00 96.69 87 LEU A C 1
ATOM 661 O O . LEU A 1 87 ? -10.784 11.433 10.250 1.00 96.69 87 LEU A O 1
ATOM 665 N N . LYS A 1 88 ? -12.385 11.787 11.777 1.00 96.38 88 LYS A N 1
ATOM 666 C CA . LYS A 1 88 ? -13.071 12.824 11.005 1.00 96.38 88 LYS A CA 1
ATOM 667 C C . LYS A 1 88 ? -12.156 14.019 10.728 1.00 96.38 88 LYS A C 1
ATOM 669 O O . LYS A 1 88 ? -12.144 14.508 9.599 1.00 96.38 88 LYS A O 1
ATOM 674 N N . MET A 1 89 ? -11.394 14.469 11.727 1.00 94.31 89 MET A N 1
ATOM 675 C CA . MET A 1 89 ? -10.448 15.581 11.571 1.00 94.31 89 MET A CA 1
ATOM 676 C C . MET A 1 89 ? -9.323 15.227 10.595 1.00 94.31 89 MET A C 1
ATOM 678 O O . MET A 1 89 ? -9.061 15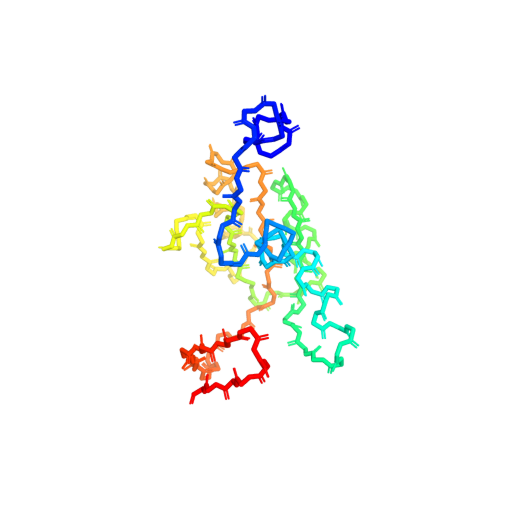.992 9.666 1.00 94.31 89 MET A O 1
ATOM 682 N N . LEU A 1 90 ? -8.712 14.048 10.757 1.00 93.88 90 LEU A N 1
ATOM 683 C CA . LEU A 1 90 ? -7.655 13.569 9.862 1.00 93.88 90 LEU A CA 1
ATOM 684 C C . LEU A 1 90 ? -8.160 13.425 8.424 1.00 93.88 90 LEU A C 1
ATOM 686 O O . LEU A 1 90 ? -7.519 13.902 7.491 1.00 93.88 90 LEU A O 1
ATOM 690 N N . ALA A 1 91 ? -9.344 12.836 8.240 1.00 93.94 91 ALA A N 1
ATOM 691 C CA . ALA A 1 91 ? -9.923 12.635 6.920 1.00 93.94 91 ALA A CA 1
ATOM 692 C C . ALA A 1 91 ? -10.241 13.958 6.212 1.00 93.94 91 ALA A C 1
ATOM 694 O O . ALA A 1 91 ? -9.991 14.082 5.016 1.00 93.94 91 ALA A O 1
ATOM 695 N N . GLN A 1 92 ? -10.749 14.962 6.935 1.00 92.81 92 GLN A N 1
ATOM 696 C CA . GLN A 1 92 ? -10.989 16.297 6.376 1.00 92.81 92 GLN A CA 1
ATOM 697 C C . GLN A 1 92 ? -9.696 16.969 5.906 1.00 92.81 92 GLN A C 1
ATOM 699 O O . GLN A 1 92 ? -9.675 17.562 4.830 1.00 92.81 92 GLN A O 1
ATOM 704 N N . GLN A 1 93 ? -8.622 16.865 6.690 1.00 89.94 93 GLN A N 1
ATOM 705 C CA . GLN A 1 93 ? -7.323 17.430 6.328 1.00 89.94 93 GLN A CA 1
ATOM 706 C C . GLN A 1 93 ? -6.700 16.698 5.137 1.00 89.94 93 GLN A C 1
ATOM 708 O O . GLN A 1 93 ? -6.250 17.334 4.188 1.00 89.94 93 GLN A O 1
ATOM 713 N N . ALA A 1 94 ? -6.707 15.365 5.152 1.00 89.12 94 ALA A N 1
ATOM 714 C CA . ALA A 1 94 ? -6.115 14.561 4.090 1.00 89.12 94 ALA A CA 1
ATOM 715 C C . ALA A 1 94 ? -6.841 14.755 2.749 1.00 89.12 94 ALA A C 1
ATOM 717 O O . ALA A 1 94 ? -6.196 14.974 1.722 1.00 89.12 94 ALA A O 1
ATOM 718 N N . LEU A 1 95 ? -8.180 14.753 2.761 1.00 89.25 95 LEU A N 1
ATOM 719 C CA . LEU A 1 95 ? -8.992 14.897 1.549 1.00 89.25 95 LEU A CA 1
ATOM 720 C C . LEU A 1 95 ? -8.976 16.318 0.957 1.00 89.25 95 LEU A C 1
ATOM 722 O O . LEU A 1 95 ? -9.380 16.514 -0.186 1.00 89.25 95 LEU A O 1
ATOM 726 N N . ALA A 1 96 ? -8.482 17.315 1.698 1.00 87.81 96 ALA A N 1
ATOM 727 C CA . ALA A 1 96 ? -8.232 18.650 1.153 1.00 87.81 96 ALA A CA 1
ATOM 728 C C . ALA A 1 96 ? -7.020 18.682 0.203 1.00 87.81 96 ALA A C 1
ATOM 730 O O . ALA A 1 96 ? -6.916 19.579 -0.635 1.00 87.81 96 ALA A O 1
ATOM 731 N N . HIS A 1 97 ? -6.105 17.716 0.331 1.00 83.00 97 HIS A N 1
ATOM 732 C CA . HIS A 1 97 ? -4.843 17.669 -0.414 1.00 83.00 97 HIS A CA 1
ATOM 733 C C . HIS A 1 97 ? -4.709 16.443 -1.324 1.00 83.00 97 HIS A C 1
ATOM 735 O O . HIS A 1 97 ? -3.894 16.462 -2.244 1.00 83.00 97 HIS A O 1
ATOM 741 N N . SER A 1 98 ? -5.506 15.396 -1.100 1.00 81.94 98 SER A N 1
ATOM 742 C CA . SER A 1 98 ? -5.543 14.189 -1.925 1.00 81.94 98 SER A CA 1
ATOM 743 C C . SER A 1 98 ? -6.983 13.773 -2.202 1.00 81.94 98 SER A C 1
ATOM 745 O O . SER A 1 98 ? -7.855 13.906 -1.353 1.00 81.94 98 SER A O 1
ATOM 747 N N . SER A 1 99 ? -7.253 13.243 -3.392 1.00 85.38 99 SER A N 1
ATOM 748 C CA . SER A 1 99 ? -8.588 12.757 -3.757 1.00 85.38 99 SER A CA 1
ATOM 749 C C . SER A 1 99 ? -8.930 11.399 -3.140 1.00 85.38 99 SER A C 1
ATOM 751 O O . SER A 1 99 ? -10.065 10.949 -3.270 1.00 85.38 99 SER A O 1
ATOM 753 N N . GLN A 1 100 ? -7.967 10.735 -2.498 1.00 87.81 100 GLN A N 1
ATOM 754 C CA . GLN A 1 100 ? -8.131 9.407 -1.921 1.00 87.81 100 GLN A CA 1
ATOM 755 C C . GLN A 1 100 ? -7.402 9.315 -0.578 1.00 87.81 100 GLN A C 1
ATOM 757 O O . GLN A 1 100 ? -6.268 9.775 -0.420 1.00 87.81 100 GLN A O 1
ATOM 762 N N . LEU A 1 101 ? -8.056 8.668 0.381 1.00 90.75 101 LEU A N 1
ATOM 763 C CA . LEU A 1 101 ? -7.527 8.353 1.701 1.00 90.75 101 LEU A CA 1
ATOM 764 C C . LEU A 1 101 ? -7.540 6.834 1.888 1.00 90.75 101 LEU A C 1
ATOM 766 O O . LEU A 1 101 ? -8.481 6.159 1.476 1.00 90.75 101 LEU A O 1
ATOM 770 N N . ILE A 1 102 ? -6.499 6.290 2.506 1.00 91.12 102 ILE A N 1
ATOM 771 C CA . ILE A 1 102 ? -6.422 4.878 2.877 1.00 91.12 102 ILE A CA 1
ATOM 772 C C . ILE A 1 102 ? -6.613 4.755 4.383 1.00 91.12 102 ILE A C 1
ATOM 774 O O . ILE A 1 102 ? -5.947 5.457 5.143 1.00 91.12 102 ILE A O 1
ATOM 778 N N . ILE A 1 103 ? -7.518 3.870 4.795 1.00 94.06 103 ILE A N 1
ATOM 779 C CA . ILE A 1 103 ? -7.762 3.507 6.191 1.00 94.06 103 ILE A CA 1
ATOM 780 C C . ILE A 1 103 ? -7.230 2.095 6.407 1.00 94.06 103 ILE A C 1
ATOM 782 O O . ILE A 1 103 ? -7.764 1.155 5.827 1.00 94.06 103 ILE A O 1
ATOM 786 N N . ASP A 1 104 ? -6.202 1.938 7.233 1.00 93.62 104 ASP A N 1
ATOM 787 C CA . ASP A 1 104 ? -5.643 0.643 7.618 1.00 93.62 104 ASP A CA 1
ATOM 788 C C . ASP A 1 104 ? -6.021 0.296 9.056 1.00 93.62 104 ASP A C 1
ATOM 790 O O . ASP A 1 104 ? -6.119 1.166 9.931 1.00 93.62 104 ASP A O 1
ATOM 794 N N . LYS A 1 105 ? -6.145 -1.001 9.344 1.00 94.81 105 LYS A N 1
ATOM 795 C CA . LYS A 1 105 ? -6.129 -1.463 10.728 1.00 94.81 105 LYS A CA 1
ATOM 796 C C . LYS A 1 105 ? -4.792 -1.088 11.370 1.00 94.81 105 LYS A C 1
ATOM 798 O O . LYS A 1 105 ? -3.735 -1.394 10.823 1.00 94.81 105 LYS A O 1
ATOM 803 N N . SER A 1 106 ? -4.835 -0.452 12.542 1.00 93.06 106 SER A N 1
ATOM 804 C CA . SER A 1 106 ? -3.610 -0.094 13.255 1.00 93.06 106 SER A CA 1
ATOM 805 C C . SER A 1 106 ? -2.828 -1.345 13.662 1.00 93.06 106 SER A C 1
ATOM 807 O O . SER A 1 106 ? -3.371 -2.252 14.296 1.00 93.06 106 SER A O 1
ATOM 809 N N . LEU A 1 107 ? -1.539 -1.351 13.326 1.00 91.25 107 LEU A N 1
ATOM 810 C CA . LEU A 1 107 ? -0.540 -2.314 13.797 1.00 91.25 107 LEU A CA 1
ATOM 811 C C . LEU A 1 107 ? 0.398 -1.673 14.833 1.00 91.25 107 LEU A C 1
ATOM 813 O O . LEU A 1 107 ? 1.541 -2.092 14.999 1.00 91.25 107 LEU A O 1
ATOM 817 N N . GLN A 1 108 ? -0.056 -0.617 15.515 1.00 89.31 108 GLN A N 1
ATOM 818 C CA . GLN A 1 108 ? 0.749 0.089 16.508 1.00 89.31 108 GLN A CA 1
ATOM 819 C C . GLN A 1 108 ? 1.313 -0.880 17.560 1.00 89.31 108 GLN A C 1
ATOM 821 O O . GLN A 1 108 ? 0.605 -1.738 18.087 1.00 89.31 108 GLN A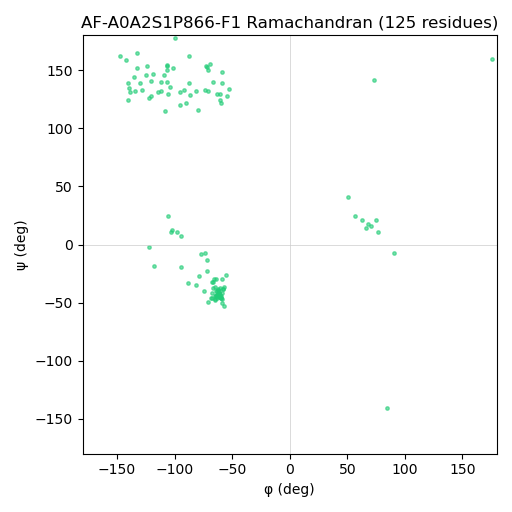 O 1
ATOM 826 N N . GLY A 1 109 ? 2.605 -0.728 17.861 1.00 90.44 109 GLY A N 1
ATOM 827 C CA . GLY A 1 109 ? 3.338 -1.595 18.787 1.00 90.44 109 GLY A CA 1
ATOM 828 C C . GLY A 1 109 ? 4.012 -2.802 18.129 1.00 90.44 109 GLY A C 1
ATOM 829 O O . GLY A 1 109 ? 4.788 -3.491 18.789 1.00 90.44 109 GLY A O 1
ATOM 830 N N . TRP A 1 110 ? 3.766 -3.053 16.841 1.00 94.00 110 TRP A N 1
ATOM 831 C CA . TRP A 1 110 ? 4.539 -4.029 16.078 1.00 94.00 110 TRP A CA 1
ATOM 832 C C . TRP A 1 110 ? 5.938 -3.489 15.782 1.00 94.00 110 TRP A C 1
ATOM 834 O O . TRP A 1 110 ? 6.161 -2.279 15.734 1.00 94.00 110 TRP A O 1
ATOM 844 N N . LYS A 1 111 ? 6.894 -4.402 15.592 1.00 95.62 111 LYS A N 1
ATOM 845 C CA . LYS A 1 111 ? 8.225 -4.031 15.111 1.00 95.62 111 LYS A CA 1
ATOM 846 C C . LYS A 1 111 ? 8.126 -3.634 13.643 1.00 95.62 111 LYS A C 1
ATOM 848 O O . LYS A 1 111 ? 7.549 -4.373 12.851 1.00 95.62 111 LYS A O 1
ATOM 853 N N . GLU A 1 112 ? 8.725 -2.504 13.312 1.00 94.50 112 GLU A N 1
ATOM 854 C CA . GLU A 1 112 ? 8.905 -2.044 11.941 1.00 94.50 112 GLU A CA 1
ATOM 855 C C . GLU A 1 112 ? 10.297 -2.465 11.463 1.00 94.50 112 GLU A C 1
ATOM 857 O O . GLU A 1 112 ? 11.279 -2.327 12.197 1.00 94.50 112 GLU A O 1
ATOM 862 N N . VAL A 1 113 ? 10.362 -3.066 10.276 1.00 95.12 113 VAL A N 1
ATOM 863 C CA . VAL A 1 113 ? 11.600 -3.556 9.665 1.00 95.12 113 VAL A CA 1
ATOM 864 C C . VAL A 1 113 ? 11.551 -3.212 8.186 1.00 95.12 113 VAL A C 1
ATOM 866 O O . VAL A 1 113 ? 10.558 -3.496 7.518 1.00 95.12 113 VAL A O 1
ATOM 869 N N . GLU A 1 114 ? 12.630 -2.622 7.690 1.00 94.62 114 GLU A N 1
ATOM 870 C CA . GLU A 1 114 ? 12.786 -2.207 6.300 1.00 94.62 114 GLU A CA 1
ATOM 871 C C . GLU A 1 114 ? 13.960 -2.960 5.668 1.00 94.62 114 GLU A C 1
ATOM 873 O O . GLU A 1 114 ? 14.939 -3.284 6.347 1.00 94.62 114 GLU A O 1
ATOM 878 N N . TYR A 1 115 ? 13.845 -3.244 4.371 1.00 95.31 115 TYR A N 1
ATOM 879 C CA . TYR A 1 115 ? 14.870 -3.919 3.579 1.00 95.31 115 TYR A CA 1
ATOM 880 C C . TYR A 1 115 ? 15.125 -3.133 2.299 1.00 95.31 115 TYR A C 1
ATOM 882 O O . TYR A 1 115 ? 14.185 -2.692 1.638 1.00 95.31 115 TYR A O 1
ATOM 890 N N . GLU A 1 116 ? 16.396 -3.023 1.929 1.00 96.56 116 GLU A N 1
ATOM 891 C CA . GLU A 1 116 ? 16.813 -2.491 0.636 1.00 96.56 116 GLU A CA 1
ATOM 892 C C . GLU A 1 116 ? 17.029 -3.661 -0.321 1.00 96.56 116 GLU A C 1
ATOM 894 O O . GLU A 1 116 ? 17.846 -4.542 -0.062 1.00 96.56 116 GLU A O 1
ATOM 899 N N . VAL A 1 117 ? 16.288 -3.684 -1.430 1.00 97.00 117 VAL A N 1
ATOM 900 C CA . VAL A 1 117 ? 16.295 -4.810 -2.374 1.00 97.00 117 VAL A CA 1
ATOM 901 C C . VAL A 1 117 ? 16.867 -4.372 -3.711 1.00 97.00 117 VAL A C 1
ATOM 903 O O . VAL A 1 117 ? 16.421 -3.384 -4.295 1.00 97.00 117 VAL A O 1
ATOM 906 N N . VAL A 1 118 ? 17.813 -5.147 -4.245 1.00 96.75 118 VAL A N 1
ATOM 907 C CA . VAL A 1 118 ? 18.338 -4.955 -5.604 1.00 96.75 118 VAL A CA 1
ATOM 908 C C . VAL A 1 118 ? 18.093 -6.220 -6.417 1.00 96.75 118 VAL A C 1
ATOM 910 O O . VAL A 1 118 ? 18.479 -7.312 -6.002 1.00 96.75 118 VAL A O 1
ATOM 913 N N . ARG A 1 119 ? 17.475 -6.064 -7.594 1.00 97.69 119 ARG A N 1
ATOM 914 C CA . ARG A 1 119 ? 17.232 -7.147 -8.557 1.00 97.69 119 ARG A CA 1
ATOM 915 C C . ARG A 1 119 ? 17.723 -6.752 -9.945 1.00 97.69 119 ARG A C 1
ATOM 917 O O . ARG A 1 119 ? 17.439 -5.644 -10.403 1.00 97.69 119 ARG A O 1
ATOM 924 N N . ASP A 1 120 ? 18.452 -7.646 -10.606 1.00 96.81 120 ASP A N 1
ATOM 925 C CA . ASP A 1 120 ? 18.964 -7.426 -11.961 1.00 96.81 120 ASP A CA 1
ATOM 926 C C . ASP A 1 120 ? 18.116 -8.114 -13.051 1.00 96.81 120 ASP A C 1
ATOM 928 O O . ASP A 1 120 ? 17.123 -8.791 -12.782 1.00 96.81 120 ASP A O 1
ATOM 932 N N . ALA A 1 121 ? 18.500 -7.916 -14.317 1.00 96.38 121 ALA A N 1
ATOM 933 C CA . ALA A 1 121 ? 17.798 -8.477 -15.474 1.00 96.38 121 ALA A CA 1
ATOM 934 C C . ALA A 1 121 ? 18.012 -9.994 -15.671 1.00 96.38 121 ALA A C 1
ATOM 936 O O . ALA A 1 121 ? 17.372 -10.581 -16.543 1.00 96.38 121 ALA A O 1
ATOM 937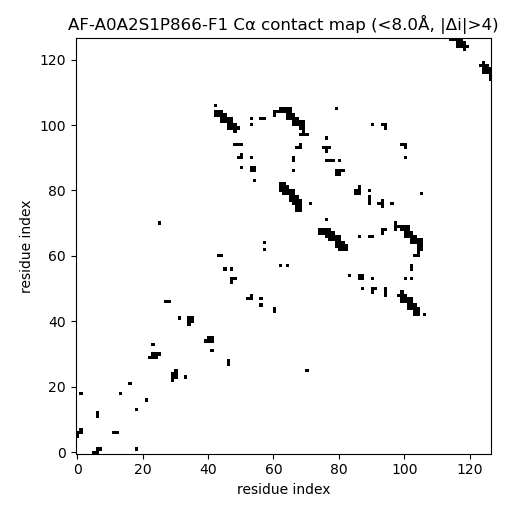 N N . TYR A 1 122 ? 18.904 -10.614 -14.892 1.00 97.31 122 TYR 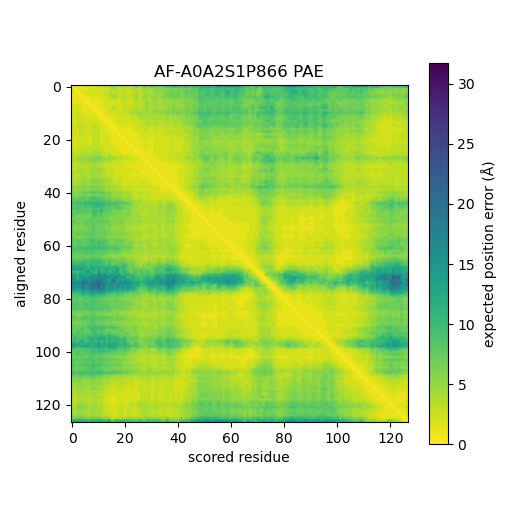A N 1
ATOM 938 C CA . TYR A 1 122 ? 19.193 -12.051 -14.902 1.00 97.31 122 TYR A CA 1
ATOM 939 C C . TYR A 1 122 ? 18.533 -12.782 -13.730 1.00 97.31 122 TYR A C 1
ATOM 941 O O . TYR A 1 122 ? 18.849 -13.942 -13.481 1.00 97.31 122 TYR A O 1
ATOM 949 N N . ASP A 1 123 ? 17.609 -12.108 -13.042 1.00 96.81 123 ASP A N 1
ATOM 950 C CA . ASP A 1 123 ? 16.885 -12.619 -11.882 1.00 96.81 123 ASP A CA 1
ATOM 951 C C .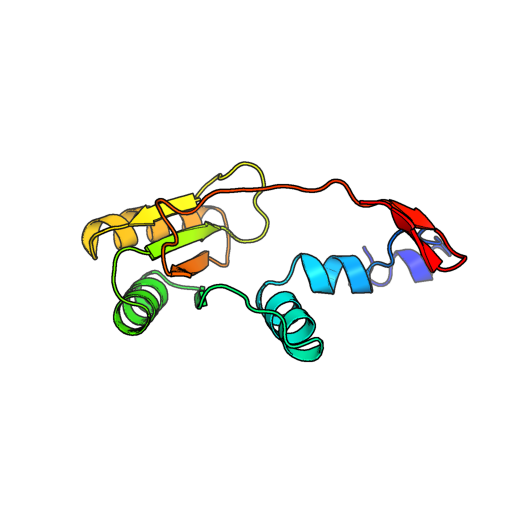 ASP A 1 123 ? 17.750 -12.839 -10.629 1.00 96.81 123 ASP A C 1
ATOM 953 O O . ASP A 1 123 ? 17.331 -13.501 -9.680 1.00 96.81 123 ASP A O 1
ATOM 957 N N . ASN A 1 124 ? 18.943 -12.237 -10.570 1.00 97.88 124 ASN A N 1
ATOM 958 C CA . ASN A 1 124 ? 19.694 -12.185 -9.320 1.00 97.88 124 ASN A CA 1
ATOM 959 C C . ASN A 1 124 ? 19.031 -11.166 -8.388 1.00 97.88 124 ASN A C 1
ATOM 961 O O . ASN A 1 124 ? 18.730 -10.046 -8.808 1.00 97.88 124 ASN A O 1
ATOM 965 N N . CYS A 1 125 ? 18.829 -11.538 -7.122 1.00 97.62 125 CYS A N 1
ATOM 966 C CA . CYS A 1 125 ? 18.176 -10.702 -6.116 1.00 97.62 125 CYS A CA 1
ATOM 967 C C . CYS A 1 125 ? 18.961 -10.722 -4.798 1.00 97.62 125 CYS A C 1
ATOM 969 O O . CYS A 1 125 ? 19.310 -11.796 -4.306 1.00 97.62 125 CYS A O 1
ATOM 971 N N . ILE A 1 126 ? 19.215 -9.545 -4.222 1.00 96.69 126 ILE A N 1
ATOM 972 C CA . ILE A 1 126 ? 19.838 -9.365 -2.901 1.00 96.69 126 ILE A CA 1
ATOM 973 C C . ILE A 1 126 ? 18.937 -8.509 -2.001 1.00 96.69 126 ILE A C 1
ATOM 975 O O . ILE A 1 126 ? 18.236 -7.629 -2.501 1.00 96.69 126 ILE A O 1
ATOM 979 N N . THR A 1 127 ? 18.946 -8.813 -0.700 1.00 87.06 127 THR A N 1
ATOM 980 C CA . THR A 1 127 ? 18.137 -8.200 0.378 1.00 87.06 127 THR A CA 1
ATOM 981 C C . THR A 1 127 ? 19.018 -7.906 1.582 1.00 87.06 127 THR A C 1
ATOM 983 O O . THR A 1 127 ? 20.020 -8.644 1.743 1.00 87.06 127 THR A O 1
#

Mean predicted aligned error: 4.94 Å